Protein AF-A0A8H9M1G5-F1 (afdb_monomer_lite)

Organism: NCBI:txid502829

Foldseek 3Di:
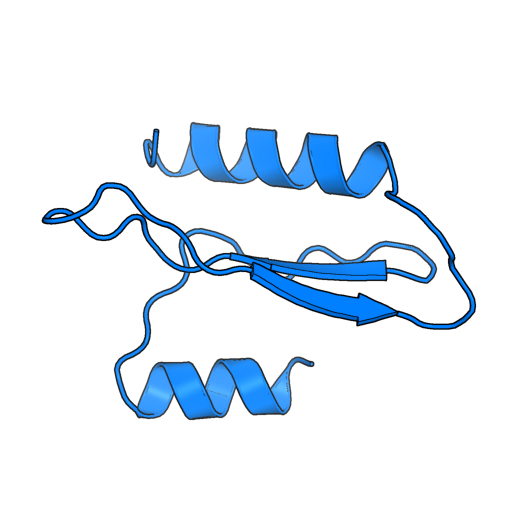DVVVVVVVVVVPWAWLDDWQDDPFKIKTKTQQDPVPRDIDMDIGGHPDDDDDPSSVVRVVVSCVVSVRD

Structure (mmCIF, N/CA/C/O backbone):
data_AF-A0A8H9M1G5-F1
#
_entry.id   AF-A0A8H9M1G5-F1
#
loop_
_atom_site.group_PDB
_atom_site.id
_atom_site.type_symbol
_atom_site.label_atom_id
_atom_site.label_alt_id
_atom_site.label_comp_id
_atom_site.label_asym_id
_atom_site.label_entity_id
_atom_site.label_seq_id
_atom_site.pdbx_PDB_ins_code
_atom_site.Cartn_x
_atom_site.Cartn_y
_atom_site.Cartn_z
_atom_site.occupancy
_atom_site.B_iso_or_equiv
_atom_site.auth_seq_id
_atom_site.auth_comp_id
_atom_site.auth_asym_id
_atom_site.auth_atom_id
_atom_site.pdbx_PDB_model_num
ATOM 1 N N . MET A 1 1 ? -12.161 -4.163 1.253 1.00 85.00 1 MET A N 1
ATOM 2 C CA . MET A 1 1 ? -10.831 -4.113 0.607 1.00 85.00 1 MET A CA 1
ATOM 3 C C . MET A 1 1 ? -10.341 -5.464 0.068 1.00 85.00 1 MET A C 1
ATOM 5 O O . MET A 1 1 ? -10.193 -5.602 -1.138 1.00 85.00 1 MET A O 1
ATOM 9 N N . GLU A 1 2 ? -10.101 -6.473 0.919 1.00 85.69 2 GLU A N 1
ATOM 10 C CA . GLU A 1 2 ? -9.441 -7.745 0.536 1.00 85.69 2 GLU A CA 1
ATOM 11 C C . GLU A 1 2 ? -10.058 -8.463 -0.676 1.00 85.69 2 GLU A C 1
ATOM 13 O O . GLU A 1 2 ? -9.332 -8.887 -1.574 1.00 85.69 2 GLU A O 1
ATOM 18 N N . GLY A 1 3 ? -11.391 -8.570 -0.726 1.00 90.88 3 GLY A N 1
ATOM 19 C CA . GLY A 1 3 ? -12.092 -9.216 -1.841 1.00 90.88 3 GLY A CA 1
ATOM 20 C C . GLY A 1 3 ? -11.870 -8.515 -3.183 1.00 90.88 3 GLY A C 1
ATOM 21 O O . GLY A 1 3 ? -11.574 -9.181 -4.168 1.00 90.88 3 GLY A O 1
ATOM 22 N N . VAL A 1 4 ? -11.921 -7.178 -3.192 1.00 91.50 4 VAL A N 1
ATOM 23 C CA . VAL A 1 4 ? -11.733 -6.358 -4.401 1.00 91.50 4 VAL A CA 1
ATOM 24 C C . VAL A 1 4 ? -10.310 -6.500 -4.931 1.00 91.50 4 VAL A C 1
ATOM 26 O O . VAL A 1 4 ? -10.117 -6.731 -6.119 1.00 91.50 4 VAL A O 1
ATOM 29 N N . CYS A 1 5 ? -9.294 -6.419 -4.064 1.00 91.81 5 CYS A N 1
ATOM 30 C CA . CYS A 1 5 ? -7.914 -6.587 -4.521 1.00 91.81 5 CYS A CA 1
ATOM 31 C C .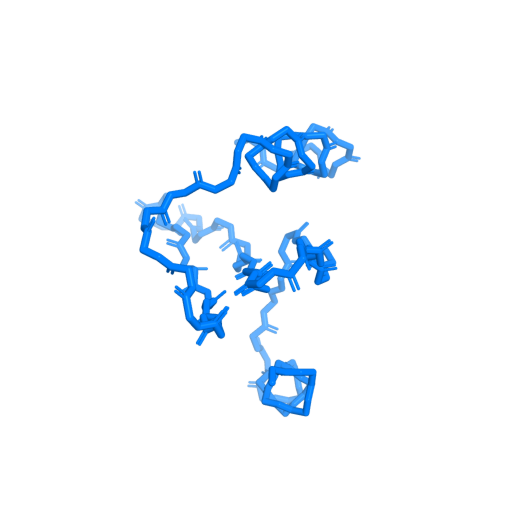 CYS A 1 5 ? -7.669 -7.984 -5.099 1.00 91.81 5 CYS A C 1
ATOM 33 O O . CYS A 1 5 ? -6.969 -8.102 -6.097 1.00 91.81 5 CYS A O 1
ATOM 35 N N . LYS A 1 6 ? -8.261 -9.025 -4.504 1.00 92.94 6 LYS A N 1
ATOM 36 C CA . LYS A 1 6 ? -8.119 -10.401 -4.990 1.00 92.94 6 LYS A CA 1
ATOM 37 C C . LYS A 1 6 ? -8.776 -10.610 -6.357 1.00 92.94 6 LYS A C 1
ATOM 39 O O . LYS A 1 6 ? -8.237 -11.334 -7.190 1.00 92.94 6 LYS A O 1
ATOM 44 N N . GLU A 1 7 ? -9.932 -9.994 -6.581 1.00 95.62 7 GLU A N 1
ATOM 45 C CA . GLU A 1 7 ? -10.610 -10.003 -7.879 1.00 95.62 7 GLU A CA 1
ATOM 46 C C . GLU A 1 7 ? -9.753 -9.300 -8.938 1.00 95.62 7 GLU A C 1
ATOM 48 O O . GLU A 1 7 ? -9.445 -9.896 -9.968 1.00 95.62 7 GLU A O 1
ATOM 53 N N . LEU A 1 8 ? -9.230 -8.110 -8.631 1.00 93.94 8 LEU A N 1
ATOM 54 C CA . LEU A 1 8 ? -8.329 -7.381 -9.527 1.00 93.94 8 LEU A CA 1
ATOM 55 C C . LEU A 1 8 ? -7.031 -8.151 -9.823 1.00 93.94 8 LEU A C 1
ATOM 57 O O . LEU A 1 8 ? -6.555 -8.136 -10.956 1.00 93.94 8 LEU A O 1
ATOM 61 N N . GLU A 1 9 ? -6.476 -8.869 -8.842 1.00 93.88 9 GLU A N 1
ATOM 62 C CA . GLU A 1 9 ? -5.336 -9.770 -9.065 1.00 93.88 9 GLU A CA 1
ATOM 63 C C . GLU A 1 9 ? -5.676 -10.876 -10.070 1.00 93.88 9 GLU A C 1
ATOM 65 O O . GLU A 1 9 ? -4.868 -11.179 -10.949 1.00 93.88 9 GLU A O 1
ATOM 70 N N . SER A 1 10 ? -6.882 -11.451 -9.995 1.00 95.62 10 SER A N 1
ATOM 71 C CA . SER A 1 10 ? -7.331 -12.456 -10.968 1.00 95.62 10 SER A CA 1
ATOM 72 C C . SER A 1 10 ? -7.566 -11.894 -12.373 1.00 95.62 10 SER A C 1
ATOM 74 O O . SER A 1 10 ? -7.446 -12.634 -13.348 1.00 95.62 10 SER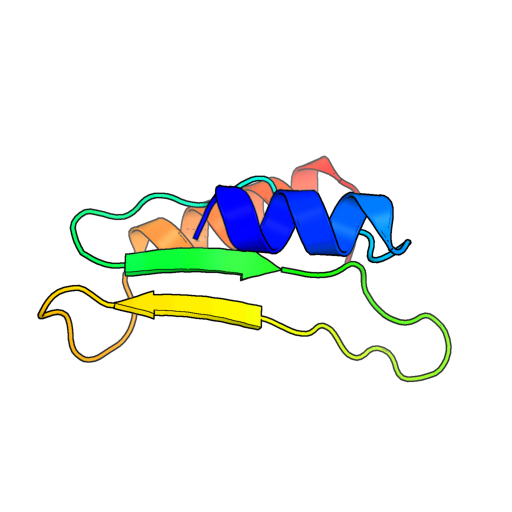 A O 1
ATOM 76 N N . GLU A 1 11 ? -7.829 -10.592 -12.487 1.00 96.00 11 GLU A N 1
ATOM 77 C CA . GLU A 1 11 ? -7.959 -9.875 -13.761 1.00 96.00 11 GLU A CA 1
ATOM 78 C C . GLU A 1 11 ? -6.609 -9.384 -14.319 1.00 96.00 11 GLU A C 1
ATOM 80 O O . GLU A 1 11 ? -6.551 -8.821 -15.413 1.00 96.00 11 GLU A O 1
ATOM 85 N N . GLY A 1 12 ? -5.505 -9.644 -13.608 1.00 94.12 12 GLY A N 1
ATOM 86 C CA . GLY A 1 12 ? -4.141 -9.368 -14.062 1.00 94.12 12 GLY A CA 1
ATOM 87 C C . GLY A 1 12 ? -3.521 -8.085 -13.508 1.00 94.12 12 GLY A C 1
ATOM 88 O O . GLY A 1 12 ? -2.457 -7.679 -13.979 1.00 94.12 12 GLY A O 1
ATOM 89 N N . LEU A 1 13 ? -4.144 -7.443 -12.514 1.00 93.44 13 LEU A N 1
ATOM 90 C CA . LEU A 1 13 ? -3.528 -6.333 -11.793 1.00 93.44 13 LEU A CA 1
ATOM 91 C C . LEU A 1 13 ? -2.490 -6.853 -10.791 1.00 93.44 13 LEU A C 1
ATOM 93 O O . LEU A 1 13 ? -2.782 -7.719 -9.971 1.00 93.44 13 LEU A O 1
ATOM 97 N N . THR A 1 14 ? -1.291 -6.275 -10.800 1.00 94.44 14 THR A N 1
ATOM 98 C CA . THR A 1 14 ? -0.217 -6.665 -9.875 1.00 94.44 14 THR A CA 1
ATOM 99 C C . THR A 1 14 ? -0.008 -5.606 -8.798 1.00 94.44 14 THR A C 1
ATOM 101 O O . THR A 1 14 ? 0.033 -4.407 -9.087 1.00 94.44 14 THR A O 1
ATOM 104 N N . PHE A 1 15 ? 0.191 -6.051 -7.557 1.00 94.62 15 PHE A N 1
ATOM 105 C CA . PHE A 1 15 ? 0.474 -5.194 -6.406 1.00 94.62 15 PHE A CA 1
ATOM 106 C C . PHE A 1 15 ? 1.935 -5.309 -5.962 1.00 94.62 15 PHE A C 1
ATOM 108 O O . PHE A 1 15 ? 2.489 -6.406 -5.938 1.00 94.62 15 PHE A O 1
ATOM 115 N N . SER A 1 16 ? 2.548 -4.175 -5.615 1.00 93.12 16 SER A N 1
ATOM 116 C CA . SER A 1 16 ? 3.896 -4.108 -5.027 1.00 93.12 16 SER A CA 1
ATOM 117 C C . SER A 1 16 ? 3.869 -4.306 -3.513 1.00 93.12 16 SER A C 1
ATOM 119 O O . SER A 1 16 ? 4.873 -4.697 -2.923 1.00 93.12 16 SER A O 1
ATOM 121 N N . THR A 1 17 ? 2.712 -4.085 -2.883 1.00 92.69 17 THR A N 1
ATOM 122 C CA . THR A 1 17 ? 2.525 -4.242 -1.440 1.00 92.69 17 THR A CA 1
ATOM 123 C C . THR A 1 17 ? 1.510 -5.335 -1.114 1.00 92.69 17 THR A C 1
ATOM 125 O O . THR A 1 17 ? 0.554 -5.611 -1.855 1.00 92.69 17 THR A O 1
ATOM 128 N N . GLN A 1 18 ? 1.675 -5.923 0.067 1.00 93.69 18 GLN A N 1
ATOM 129 C CA . GLN A 1 18 ? 0.573 -6.578 0.759 1.00 93.69 18 GLN A CA 1
ATOM 130 C C . GLN A 1 18 ? -0.427 -5.518 1.248 1.00 93.69 18 GLN A C 1
ATOM 132 O O . GLN A 1 18 ? -0.217 -4.310 1.096 1.00 93.69 18 GLN A O 1
ATOM 137 N N . ILE A 1 19 ? -1.553 -5.963 1.802 1.00 94.06 19 ILE A N 1
ATOM 138 C CA . ILE A 1 19 ? -2.534 -5.047 2.390 1.00 94.06 19 ILE A CA 1
ATOM 139 C C . ILE A 1 19 ? -1.963 -4.478 3.688 1.00 94.06 19 ILE A C 1
ATOM 141 O O . ILE A 1 19 ? -1.695 -5.222 4.632 1.00 94.06 19 ILE A O 1
ATOM 145 N N . ILE A 1 20 ? -1.821 -3.157 3.727 1.00 93.25 20 ILE A N 1
ATOM 146 C CA . ILE A 1 20 ? -1.388 -2.389 4.891 1.00 93.25 20 ILE A CA 1
ATOM 147 C C . ILE A 1 20 ? -2.626 -2.122 5.746 1.00 93.25 20 ILE A C 1
ATOM 149 O O . ILE A 1 20 ? -3.597 -1.531 5.269 1.00 93.25 20 ILE A O 1
ATOM 153 N N . LYS A 1 21 ? -2.612 -2.594 6.997 1.00 90.06 21 LYS A N 1
ATOM 154 C CA . LYS A 1 21 ? -3.737 -2.475 7.937 1.00 90.06 21 LYS A CA 1
ATOM 155 C C . LYS A 1 21 ? -3.390 -1.511 9.072 1.00 90.06 21 LYS A C 1
ATOM 157 O O . LYS A 1 21 ? -2.696 -1.881 10.024 1.00 90.06 21 LYS A O 1
ATOM 162 N N . GLY A 1 22 ? -3.903 -0.291 8.966 1.00 85.12 22 GLY A N 1
ATOM 163 C CA . GLY A 1 22 ? -4.003 0.662 10.067 1.00 85.12 22 GLY A CA 1
ATOM 164 C C . GLY A 1 22 ? -5.243 0.398 10.924 1.00 85.12 22 GLY A C 1
ATOM 165 O O . GLY A 1 22 ? -6.002 -0.532 10.654 1.00 85.12 22 GLY A O 1
ATOM 166 N N . SER A 1 23 ? -5.435 1.206 11.969 1.00 82.69 23 SER A N 1
ATOM 167 C CA . SER A 1 23 ? -6.621 1.120 12.835 1.00 82.69 23 SER A CA 1
ATOM 168 C C . SER A 1 23 ? -7.901 1.382 12.041 1.00 82.69 23 SER A C 1
ATOM 170 O O . SER A 1 23 ? -8.831 0.587 12.107 1.00 82.69 23 SER A O 1
ATOM 172 N N . ASP A 1 24 ? -7.872 2.430 11.220 1.00 87.88 24 ASP A N 1
ATOM 173 C CA . ASP A 1 24 ? -9.034 2.967 10.511 1.00 87.88 24 ASP A CA 1
ATOM 174 C C . ASP A 1 24 ? -8.730 3.263 9.028 1.00 87.88 24 ASP A C 1
ATOM 176 O O . ASP A 1 24 ? -9.568 3.760 8.271 1.00 87.88 24 ASP A O 1
ATOM 180 N N . LEU A 1 25 ? -7.525 2.893 8.586 1.00 91.12 25 LEU A N 1
ATOM 181 C CA . LEU A 1 25 ? -7.015 3.119 7.243 1.00 91.12 25 LEU A CA 1
ATOM 182 C C . LEU A 1 25 ? -6.412 1.835 6.677 1.00 91.12 25 LEU A C 1
ATOM 184 O O . LEU A 1 25 ? -5.420 1.323 7.200 1.00 91.12 25 LEU A O 1
ATOM 188 N N . ILE A 1 26 ? -6.982 1.325 5.587 1.00 93.50 26 ILE A N 1
ATOM 189 C CA . ILE A 1 26 ? -6.482 0.137 4.887 1.00 93.50 26 ILE A CA 1
ATOM 190 C C . ILE A 1 26 ? -6.026 0.547 3.491 1.00 93.50 26 ILE A C 1
ATOM 192 O O . ILE A 1 26 ? -6.787 1.165 2.750 1.00 93.50 26 ILE A O 1
ATOM 196 N N . GLN A 1 27 ? -4.796 0.192 3.121 1.00 94.44 27 GLN A N 1
ATOM 197 C CA . GLN A 1 27 ? -4.181 0.613 1.859 1.00 94.44 27 GLN A CA 1
ATOM 198 C C . GLN A 1 27 ? -3.520 -0.558 1.123 1.00 94.44 27 GLN A C 1
ATOM 200 O O . GLN A 1 27 ? -3.065 -1.526 1.737 1.00 94.44 27 GLN A O 1
ATOM 205 N N . ARG A 1 28 ? -3.451 -0.469 -0.209 1.00 95.75 28 ARG A N 1
ATOM 206 C CA . ARG A 1 28 ? -2.654 -1.367 -1.061 1.00 95.75 28 ARG A CA 1
ATOM 207 C C . ARG A 1 28 ? -2.229 -0.647 -2.341 1.00 95.75 28 ARG A C 1
ATOM 209 O O . ARG A 1 28 ? -3.026 0.095 -2.912 1.00 95.75 28 ARG A O 1
ATOM 216 N N . PHE A 1 29 ? -1.009 -0.898 -2.813 1.00 95.38 29 PHE A N 1
ATOM 217 C CA . PHE A 1 29 ? -0.420 -0.185 -3.950 1.00 95.38 29 PHE A CA 1
ATOM 218 C C . PHE A 1 29 ? -0.088 -1.122 -5.108 1.00 95.38 29 PHE A C 1
ATOM 220 O O . PHE A 1 29 ? 0.431 -2.226 -4.911 1.00 95.38 29 PHE A O 1
ATOM 227 N N . THR A 1 30 ? -0.403 -0.686 -6.328 1.00 95.12 30 THR A 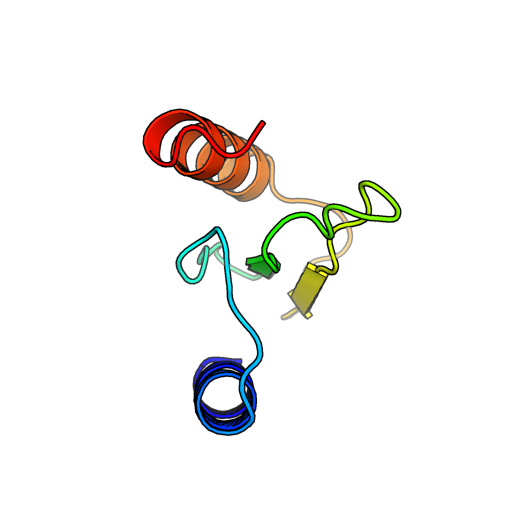N 1
ATOM 228 C CA . THR A 1 30 ? -0.031 -1.417 -7.544 1.00 95.12 30 THR A CA 1
ATOM 229 C C . THR A 1 30 ? 1.472 -1.353 -7.778 1.00 95.12 30 THR A C 1
ATOM 231 O O . THR A 1 30 ? 2.149 -0.430 -7.324 1.00 95.12 30 THR A O 1
ATOM 234 N N . VAL A 1 31 ? 1.990 -2.283 -8.579 1.00 94.00 31 VAL A N 1
ATOM 235 C CA . VAL A 1 31 ? 3.342 -2.141 -9.130 1.00 94.00 31 VAL A CA 1
ATOM 236 C C . VAL A 1 31 ? 3.482 -0.836 -9.912 1.00 94.00 31 VAL A C 1
ATOM 238 O O . VAL A 1 31 ? 2.514 -0.324 -10.491 1.00 94.00 31 VAL A O 1
ATOM 241 N N . ARG A 1 32 ? 4.704 -0.301 -9.939 1.00 91.44 32 ARG A N 1
ATOM 242 C CA . ARG A 1 32 ? 5.040 0.870 -10.744 1.00 91.44 32 ARG A CA 1
ATOM 243 C C . ARG A 1 32 ? 4.896 0.522 -12.222 1.00 91.44 32 ARG A C 1
ATOM 245 O O . ARG A 1 32 ? 5.524 -0.414 -12.714 1.00 91.44 32 ARG A O 1
ATOM 252 N N . CYS A 1 33 ? 4.084 1.287 -12.946 1.00 90.44 33 CYS A N 1
ATOM 253 C CA . CYS A 1 33 ? 3.977 1.136 -14.390 1.00 90.44 33 CYS A CA 1
ATOM 254 C C . CYS A 1 33 ? 5.322 1.510 -15.038 1.00 90.44 33 CYS A C 1
ATOM 256 O O . CYS A 1 33 ? 5.762 2.650 -14.875 1.00 90.44 33 CYS A O 1
ATOM 258 N N . PRO A 1 34 ? 5.967 0.618 -15.810 1.00 89.19 34 PRO A N 1
ATOM 259 C CA . PRO A 1 34 ? 7.288 0.889 -16.383 1.00 89.19 34 PRO A CA 1
ATOM 260 C C . PRO A 1 34 ? 7.269 2.005 -17.436 1.00 89.19 34 PRO A C 1
ATOM 262 O O . PRO A 1 34 ? 8.280 2.661 -17.660 1.00 89.19 34 PRO A O 1
ATOM 265 N N . ASN A 1 35 ? 6.116 2.252 -18.066 1.00 92.38 35 ASN A N 1
ATOM 266 C CA . ASN A 1 35 ? 5.993 3.240 -19.139 1.00 92.38 35 ASN A CA 1
ATOM 267 C C . ASN A 1 35 ? 5.750 4.664 -18.622 1.00 92.38 35 ASN A C 1
ATOM 269 O O . ASN A 1 35 ? 6.126 5.625 -19.287 1.00 92.38 35 ASN A O 1
ATOM 273 N N . SER A 1 36 ? 5.086 4.810 -17.472 1.00 92.38 36 SER A N 1
ATOM 274 C CA . SER A 1 36 ? 4.709 6.118 -16.914 1.00 92.38 36 SER A CA 1
ATOM 275 C C . SER A 1 36 ? 5.359 6.424 -15.568 1.00 92.38 36 SER A C 1
ATOM 277 O O . SER A 1 36 ? 5.309 7.564 -15.116 1.00 92.38 36 SER A O 1
ATOM 279 N N . GLY A 1 37 ? 5.921 5.420 -14.894 1.00 89.75 37 GLY A N 1
ATOM 280 C CA . GLY A 1 37 ? 6.396 5.527 -13.519 1.00 89.75 37 GLY A CA 1
ATOM 281 C C . GLY A 1 37 ? 5.276 5.660 -12.482 1.00 89.75 37 GLY A C 1
ATOM 282 O O . GLY A 1 37 ? 5.577 5.856 -11.309 1.00 89.75 37 GLY A O 1
ATOM 283 N N . VAL A 1 38 ? 4.001 5.568 -12.870 1.00 91.81 38 VAL A N 1
ATOM 284 C CA . VAL A 1 38 ? 2.859 5.781 -11.966 1.00 91.81 38 VAL A CA 1
ATOM 285 C C . VAL A 1 38 ? 2.527 4.509 -11.187 1.00 91.81 38 VAL A C 1
ATOM 287 O O . VAL A 1 38 ? 2.555 3.411 -11.742 1.00 91.81 38 VAL A O 1
ATOM 290 N N . MET A 1 39 ? 2.167 4.681 -9.915 1.00 93.31 39 MET A N 1
ATOM 291 C CA . MET A 1 39 ? 1.512 3.674 -9.078 1.00 93.31 39 MET A CA 1
ATOM 292 C C . MET A 1 39 ? 0.099 4.142 -8.739 1.00 93.31 39 MET A C 1
ATOM 294 O O . MET A 1 39 ? -0.147 5.344 -8.627 1.00 93.31 39 MET A O 1
ATOM 298 N N . ILE A 1 40 ? -0.817 3.194 -8.572 1.00 94.56 40 ILE A N 1
ATOM 299 C CA . ILE A 1 40 ? -2.191 3.449 -8.146 1.00 94.56 40 ILE A CA 1
ATOM 300 C C . ILE A 1 40 ? -2.357 2.930 -6.722 1.00 94.56 40 ILE A C 1
ATOM 302 O O . ILE A 1 40 ? -1.923 1.826 -6.386 1.00 94.56 40 ILE A O 1
ATOM 306 N N . GLU A 1 41 ? -3.004 3.741 -5.897 1.00 94.56 41 GLU A N 1
ATOM 307 C CA . GLU A 1 41 ? -3.376 3.406 -4.532 1.00 94.56 41 GLU A CA 1
ATOM 308 C C . GLU A 1 41 ? -4.847 2.995 -4.466 1.00 94.56 41 GLU A C 1
ATOM 310 O O . GLU A 1 41 ? -5.725 3.672 -5.003 1.00 94.56 41 GLU A O 1
ATOM 315 N N . PHE A 1 42 ? -5.109 1.915 -3.739 1.00 94.44 42 PHE A N 1
ATOM 316 C CA . PHE A 1 42 ? -6.436 1.564 -3.262 1.00 94.44 42 PHE A CA 1
ATOM 317 C C . PHE A 1 42 ? -6.488 1.833 -1.763 1.00 94.44 42 PHE A C 1
ATOM 319 O O . PHE A 1 42 ? -5.595 1.404 -1.029 1.00 94.44 42 PHE A O 1
ATOM 326 N N . ILE A 1 43 ? -7.532 2.529 -1.316 1.00 93.19 43 ILE A N 1
ATOM 327 C CA . ILE A 1 43 ? -7.657 3.012 0.059 1.00 93.19 43 ILE A CA 1
ATOM 328 C C . ILE A 1 43 ? -9.091 2.846 0.567 1.00 93.19 43 ILE A C 1
ATOM 330 O O . ILE A 1 43 ? -10.048 3.249 -0.093 1.00 93.19 43 ILE A O 1
ATOM 334 N N . GLU A 1 44 ? -9.234 2.247 1.745 1.00 92.88 44 GLU A N 1
ATOM 335 C CA . GLU A 1 44 ? -10.483 2.137 2.502 1.00 92.88 44 GLU A CA 1
ATOM 336 C C . GLU A 1 44 ? -10.311 2.894 3.824 1.00 92.88 44 GLU A C 1
ATOM 338 O O . GLU A 1 44 ? -9.296 2.735 4.505 1.00 92.88 44 GLU A O 1
ATOM 343 N N . ARG A 1 45 ? -11.286 3.747 4.155 1.00 91.69 45 ARG A N 1
ATOM 344 C CA . ARG A 1 45 ? -11.267 4.645 5.316 1.00 91.69 45 ARG A CA 1
ATOM 345 C C . ARG A 1 45 ? -12.481 4.373 6.189 1.00 91.69 45 ARG A C 1
ATOM 347 O O . ARG A 1 45 ? -13.603 4.476 5.697 1.00 91.69 45 ARG A O 1
ATOM 354 N N . ASN A 1 46 ? -12.252 4.099 7.465 1.00 85.81 46 ASN A N 1
ATOM 355 C CA . ASN A 1 46 ? -13.289 3.939 8.475 1.00 85.81 46 ASN A CA 1
ATOM 356 C C . ASN A 1 46 ? -13.147 5.069 9.496 1.00 85.81 46 ASN A C 1
ATOM 358 O O . ASN A 1 46 ? -12.363 4.964 10.416 1.00 85.81 46 ASN A O 1
ATOM 362 N N . GLU A 1 47 ? -13.871 6.173 9.316 1.00 79.81 47 GLU A N 1
ATOM 363 C CA . GLU A 1 47 ? -13.878 7.326 10.247 1.00 79.81 47 GLU A CA 1
ATOM 364 C C . GLU A 1 47 ? -12.565 8.144 10.346 1.00 79.81 47 GLU A C 1
ATOM 366 O O . GLU A 1 47 ? -12.583 9.239 10.906 1.00 79.81 47 GLU A O 1
ATOM 371 N N . GLU A 1 48 ? -11.453 7.702 9.741 1.00 73.75 48 GLU A N 1
ATOM 372 C CA . GLU A 1 48 ? -10.178 8.441 9.730 1.00 73.75 48 GLU A CA 1
ATOM 373 C C . GLU A 1 48 ? -10.038 9.415 8.539 1.00 73.75 48 GLU A C 1
ATOM 375 O O . GLU A 1 48 ? -9.957 9.031 7.360 1.00 73.75 48 GLU A O 1
ATOM 380 N N . GLU A 1 49 ? -9.937 10.707 8.866 1.00 77.69 49 GLU A N 1
ATOM 381 C CA . GLU A 1 49 ? -9.521 11.773 7.952 1.00 77.69 49 GLU A CA 1
ATOM 382 C C . GLU A 1 49 ? -7.993 11.957 8.008 1.00 77.69 49 GLU A C 1
ATOM 384 O O . GLU A 1 49 ? -7.413 12.108 9.079 1.00 77.69 49 GLU A O 1
ATOM 389 N N . GLY A 1 50 ? -7.321 11.975 6.849 1.00 84.88 50 GLY A N 1
ATOM 390 C CA . GLY A 1 50 ? -5.869 12.202 6.759 1.00 84.88 50 GLY A CA 1
ATOM 391 C C . GLY A 1 50 ? -5.045 10.952 6.432 1.00 84.88 50 GLY A C 1
ATOM 392 O O . GLY A 1 50 ? -5.512 10.058 5.727 1.00 84.88 50 GLY A O 1
ATOM 393 N N . PHE A 1 51 ? -3.789 10.903 6.867 1.00 86.06 51 PHE A N 1
ATOM 394 C CA . PHE A 1 51 ? -2.887 9.774 6.620 1.00 86.06 51 PHE A CA 1
ATOM 395 C C . PHE A 1 51 ? -2.319 9.264 7.940 1.00 86.06 51 PHE A C 1
ATOM 397 O O . PHE A 1 51 ? -1.947 10.059 8.799 1.00 86.06 51 PHE A O 1
ATOM 404 N N . SER A 1 52 ? -2.205 7.944 8.065 1.00 87.38 52 SER A N 1
ATOM 405 C CA . SER A 1 52 ? -1.567 7.312 9.216 1.00 87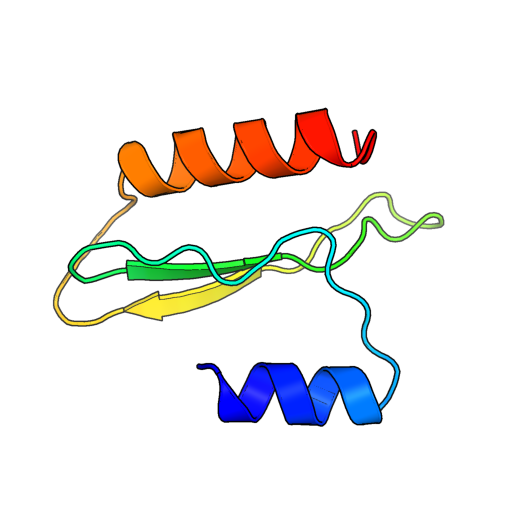.38 52 SER A CA 1
ATOM 406 C C . SER A 1 52 ? -0.061 7.197 8.982 1.00 87.38 52 SER A C 1
ATOM 408 O O . SER A 1 52 ? 0.362 6.541 8.028 1.00 87.38 52 SER A O 1
ATOM 410 N N . GLU A 1 53 ? 0.757 7.781 9.863 1.00 89.44 53 GLU A N 1
ATOM 411 C CA . GLU A 1 53 ? 2.226 7.661 9.805 1.00 89.44 53 GLU A CA 1
ATOM 412 C C . GLU A 1 53 ? 2.671 6.195 9.789 1.00 89.44 53 GLU A C 1
ATOM 414 O O . GLU A 1 53 ? 3.534 5.810 9.005 1.00 89.44 53 GLU A O 1
ATOM 419 N N . LYS A 1 54 ? 1.997 5.343 10.569 1.00 89.62 54 LYS A N 1
ATOM 420 C CA . LYS A 1 54 ? 2.261 3.903 10.610 1.00 89.62 54 LYS A CA 1
ATOM 421 C C . LYS A 1 54 ? 2.074 3.238 9.244 1.00 89.62 54 LYS A C 1
ATOM 423 O O . LYS A 1 54 ? 2.869 2.382 8.863 1.00 89.62 54 LYS A O 1
ATOM 428 N N . ASN A 1 55 ? 1.029 3.614 8.508 1.00 90.31 55 ASN A N 1
ATOM 429 C CA . ASN A 1 55 ? 0.797 3.055 7.179 1.00 90.31 55 ASN A CA 1
ATOM 430 C C . ASN A 1 55 ? 1.836 3.555 6.171 1.00 90.31 55 ASN A C 1
ATOM 432 O O . ASN A 1 55 ? 2.242 2.800 5.291 1.00 90.31 55 ASN A O 1
ATOM 436 N N . VAL A 1 56 ? 2.280 4.807 6.307 1.00 91.50 56 VAL A N 1
ATOM 437 C CA . VAL A 1 56 ? 3.354 5.370 5.480 1.00 91.50 56 VAL A CA 1
ATOM 438 C C . VAL A 1 56 ? 4.669 4.624 5.723 1.00 91.50 5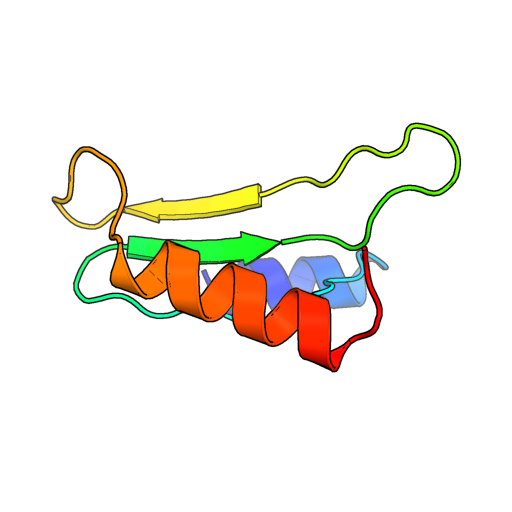6 VAL A C 1
ATOM 440 O O . VAL A 1 56 ? 5.336 4.238 4.766 1.00 91.50 56 VAL A O 1
ATOM 443 N N . GLU A 1 57 ? 5.026 4.357 6.979 1.00 93.19 57 GLU A N 1
ATOM 444 C CA . GLU A 1 57 ? 6.217 3.570 7.318 1.00 93.19 57 GLU A CA 1
ATOM 445 C C . GLU A 1 57 ? 6.153 2.139 6.758 1.00 93.19 57 GLU A C 1
ATOM 447 O O . GLU A 1 57 ? 7.130 1.659 6.178 1.00 93.19 57 GLU A O 1
ATOM 452 N N . ASP A 1 58 ? 5.008 1.459 6.887 1.00 93.12 58 ASP A N 1
ATOM 453 C CA . ASP A 1 58 ? 4.823 0.099 6.360 1.00 93.12 58 ASP A CA 1
ATOM 454 C C . ASP A 1 58 ? 4.896 0.069 4.823 1.00 93.12 58 ASP A C 1
ATOM 456 O O . ASP A 1 58 ? 5.536 -0.810 4.244 1.00 93.12 58 ASP A O 1
ATOM 460 N N . LEU A 1 59 ? 4.333 1.082 4.153 1.00 92.88 59 LEU A N 1
ATOM 461 C CA . LEU A 1 59 ? 4.467 1.256 2.708 1.00 92.88 59 LEU A CA 1
ATOM 462 C C . LEU A 1 59 ? 5.937 1.308 2.284 1.00 92.88 59 LEU A C 1
ATOM 464 O O . LEU A 1 59 ? 6.353 0.518 1.436 1.00 92.88 59 LEU A O 1
ATOM 468 N N . PHE A 1 60 ? 6.730 2.206 2.875 1.00 92.38 60 PHE A N 1
ATOM 469 C CA . PHE A 1 60 ? 8.142 2.335 2.510 1.00 92.38 60 PHE A CA 1
ATOM 470 C C . PHE A 1 60 ? 8.914 1.048 2.785 1.00 92.38 60 PHE A C 1
ATOM 472 O O . PHE A 1 60 ? 9.631 0.569 1.909 1.00 92.38 60 PHE A O 1
ATOM 479 N N . ARG A 1 61 ? 8.685 0.417 3.940 1.00 93.12 61 ARG A N 1
ATOM 480 C CA . ARG A 1 61 ? 9.328 -0.855 4.284 1.00 93.12 61 ARG A CA 1
ATOM 481 C C . ARG A 1 61 ? 9.039 -1.954 3.258 1.00 93.12 61 ARG A C 1
ATOM 483 O O . ARG A 1 61 ? 9.924 -2.750 2.942 1.00 93.12 61 ARG A O 1
ATOM 490 N N . GLN A 1 62 ? 7.811 -2.030 2.749 1.00 93.19 62 GLN A N 1
ATOM 491 C CA . GLN A 1 62 ? 7.437 -3.031 1.747 1.00 93.19 62 GLN A CA 1
ATOM 492 C C . GLN A 1 62 ? 8.018 -2.722 0.365 1.00 93.19 62 GLN A C 1
ATOM 494 O O . GLN A 1 62 ? 8.459 -3.644 -0.325 1.00 93.19 62 GLN A O 1
ATOM 499 N N . LEU A 1 63 ? 8.071 -1.450 -0.032 1.00 88.94 63 LEU A N 1
ATOM 500 C CA . LEU A 1 63 ? 8.708 -1.037 -1.287 1.00 88.94 63 LEU A CA 1
ATOM 501 C C . LEU A 1 63 ? 10.220 -1.296 -1.272 1.00 88.94 63 LEU A C 1
ATOM 503 O O . LEU A 1 63 ? 10.761 -1.789 -2.260 1.00 88.94 63 LEU A O 1
ATOM 507 N N . GLU A 1 64 ? 10.888 -1.043 -0.144 1.00 89.50 64 GLU A N 1
ATOM 508 C CA . GLU A 1 64 ? 12.311 -1.356 0.042 1.00 89.50 64 GLU A CA 1
ATOM 509 C C . GLU A 1 64 ? 12.567 -2.866 -0.028 1.00 89.50 64 GLU A C 1
ATOM 511 O O . GLU A 1 64 ? 13.486 -3.316 -0.707 1.00 89.50 64 GLU A O 1
ATOM 516 N N . ALA A 1 65 ? 11.731 -3.674 0.631 1.00 85.06 65 ALA A N 1
ATOM 517 C CA . ALA A 1 65 ? 11.883 -5.130 0.636 1.00 85.06 65 ALA A CA 1
ATOM 518 C C . ALA A 1 65 ? 11.639 -5.782 -0.736 1.00 85.06 65 ALA A C 1
ATOM 520 O O . ALA A 1 65 ? 12.123 -6.886 -0.986 1.00 85.06 65 ALA A O 1
ATOM 521 N N . SER A 1 66 ? 10.871 -5.125 -1.604 1.00 79.44 66 SER A N 1
ATOM 522 C CA . SER A 1 66 ? 10.522 -5.607 -2.944 1.00 79.44 66 SER A CA 1
ATOM 523 C C . SER A 1 66 ? 11.386 -5.001 -4.054 1.00 79.44 66 SER A C 1
ATOM 525 O O . SER A 1 66 ? 11.083 -5.225 -5.226 1.00 79.44 66 SER A O 1
ATOM 527 N N . ASP A 1 67 ? 12.427 -4.233 -3.701 1.00 77.06 67 ASP A N 1
ATOM 528 C CA . ASP A 1 67 ? 13.302 -3.492 -4.628 1.00 77.06 67 ASP A CA 1
ATOM 529 C C . ASP A 1 67 ? 12.501 -2.695 -5.683 1.00 77.06 67 ASP A C 1
ATOM 531 O O . ASP A 1 67 ? 12.886 -2.560 -6.842 1.00 77.06 67 ASP A O 1
ATOM 535 N N . SER A 1 68 ? 11.314 -2.217 -5.288 1.00 65.50 68 SER A N 1
ATOM 536 C CA . SER A 1 68 ? 10.289 -1.653 -6.180 1.00 65.50 68 SER A CA 1
ATOM 537 C C . SER A 1 68 ? 10.307 -0.118 -6.210 1.00 65.50 68 SER A C 1
ATOM 539 O O . SER A 1 68 ? 9.259 0.518 -6.355 1.00 65.50 68 SER A O 1
ATOM 541 N N . TYR A 1 69 ? 11.497 0.476 -6.064 1.00 56.72 69 TYR A N 1
ATOM 542 C CA . TYR A 1 69 ? 11.715 1.927 -6.127 1.00 56.72 69 TYR A CA 1
ATOM 543 C C . TYR A 1 69 ? 11.641 2.479 -7.553 1.00 56.72 69 TYR A C 1
ATOM 545 O O . TYR A 1 69 ? 12.249 1.905 -8.478 1.00 56.72 69 TYR A O 1
#

pLDDT: mean 89.71, std 6.91, range [56.72, 96.0]

Secondary structure (DSSP, 8-state):
-HHHHHHHHHTT--BSS--EE-SSEEEEEBPPPTTT----EEEEESS--S--HHHHHHHHHHHHHTT--

InterPro domains:
  IPR029068 Glyoxalase/Bleomycin resistance protein/Dihydroxybiphenyl dioxygenase [G3DSA:3.10.180.10] (3-68)
  IPR029068 Glyoxalase/Bleomycin resistance protein/Dihydroxybiphenyl dioxygenase [SSF54593] (3-65)

Sequence (69 aa):
MEGVCKELESEGLTFSTQIIKGSDLIQRFTVRCPNSGVMIEFIERNEEEGFSEKNVEDLFRQLEASDSY

Radius of gyration: 12.2 Å; chains: 1; bounding box: 27×25×32 Å